Protein AF-A0A8I6RXZ3-F1 (afdb_monomer_lite)

Foldseek 3Di:
DDDDDDDDDDDDDDDDDDDPDVVVVVVVVVVVVVVVVVVVVVVVVVVVVVVVVVVVVVVVVVVVVVVVVVVVVVVVVVVVVVVVVVCVVCVPPDDDPPQDDDPPDDPCVSVQVVCCVVVVDPDHDDDPDDDDDDDPPPDPPPDDDD

pLDDT: mean 80.49, std 19.3, range [41.94, 98.25]

Structure (mmCIF, N/CA/C/O backbone):
data_AF-A0A8I6RXZ3-F1
#
_entry.id   AF-A0A8I6RXZ3-F1
#
loop_
_atom_site.group_PDB
_atom_site.id
_atom_site.type_symbol
_atom_site.label_atom_id
_atom_site.label_alt_id
_atom_site.label_comp_id
_atom_site.label_asym_id
_atom_site.label_entity_id
_atom_site.label_seq_id
_atom_site.pdbx_PDB_ins_code
_atom_site.Cartn_x
_atom_site.Cartn_y
_atom_site.Cartn_z
_atom_site.occupancy
_atom_site.B_iso_or_equiv
_atom_site.auth_seq_id
_atom_site.auth_comp_id
_atom_site.auth_asym_id
_atom_site.auth_atom_id
_atom_site.pdbx_PDB_model_num
ATOM 1 N N . MET A 1 1 ? 57.673 -13.891 -124.390 1.00 47.81 1 MET A N 1
ATOM 2 C CA . MET A 1 1 ? 58.340 -13.689 -123.087 1.00 47.81 1 MET A CA 1
ATOM 3 C C . MET A 1 1 ? 57.938 -12.332 -122.535 1.00 47.81 1 MET A C 1
ATOM 5 O O . MET A 1 1 ? 58.441 -11.332 -123.016 1.00 47.81 1 MET A O 1
ATOM 9 N N . GLN A 1 2 ? 57.027 -12.305 -121.568 1.00 42.72 2 GLN A N 1
ATOM 10 C CA . GLN A 1 2 ? 56.983 -11.316 -120.488 1.00 42.72 2 GLN A CA 1
ATOM 11 C C . GLN A 1 2 ? 56.262 -12.013 -119.328 1.00 42.72 2 GLN A C 1
ATOM 13 O O . GLN A 1 2 ? 55.154 -12.521 -119.482 1.00 42.72 2 GLN A O 1
ATOM 18 N N . MET A 1 3 ? 56.997 -12.176 -118.233 1.00 42.66 3 MET A N 1
ATOM 19 C CA . MET A 1 3 ? 56.614 -12.848 -116.994 1.00 42.66 3 MET A CA 1
ATOM 20 C C . MET A 1 3 ? 56.038 -11.816 -116.024 1.00 42.66 3 MET A C 1
ATOM 22 O O . MET A 1 3 ? 56.597 -10.731 -115.933 1.00 42.66 3 MET A O 1
ATOM 26 N N . THR A 1 4 ? 55.015 -12.176 -115.248 1.00 46.91 4 THR A N 1
ATOM 27 C CA . THR A 1 4 ? 54.885 -11.856 -113.807 1.00 46.91 4 THR A CA 1
ATOM 28 C C . THR A 1 4 ? 53.735 -12.675 -113.177 1.00 46.91 4 THR A C 1
ATOM 30 O O . THR A 1 4 ? 52.906 -13.213 -113.911 1.00 46.91 4 THR A O 1
ATOM 33 N N . PRO A 1 5 ? 53.749 -12.915 -111.847 1.00 51.75 5 PRO A N 1
ATOM 34 C CA . PRO A 1 5 ? 53.478 -14.246 -111.293 1.00 51.75 5 PRO A CA 1
ATOM 35 C C . PRO A 1 5 ? 52.147 -14.421 -110.530 1.00 51.75 5 PRO A C 1
ATOM 37 O O . PRO A 1 5 ? 51.487 -13.472 -110.120 1.00 51.75 5 PRO A O 1
ATOM 40 N N . LYS A 1 6 ? 51.820 -15.702 -110.291 1.00 52.59 6 LYS A N 1
ATOM 41 C CA . LYS A 1 6 ? 50.783 -16.247 -109.390 1.00 52.59 6 LYS A CA 1
ATOM 42 C C . LYS A 1 6 ? 51.100 -16.012 -107.898 1.00 52.59 6 LYS A C 1
ATOM 44 O O . LYS A 1 6 ? 52.241 -16.226 -107.504 1.00 52.59 6 LYS A O 1
ATOM 49 N N . SER A 1 7 ? 50.074 -15.777 -107.066 1.00 44.22 7 SER A N 1
ATOM 50 C CA . SER A 1 7 ? 49.943 -16.252 -105.659 1.00 44.22 7 SER A CA 1
ATOM 51 C C . SER A 1 7 ? 48.530 -15.886 -105.135 1.00 44.22 7 SER A C 1
ATOM 53 O O . SER A 1 7 ? 48.137 -14.742 -105.299 1.00 44.22 7 SER A O 1
ATOM 55 N N . SER A 1 8 ? 47.603 -16.781 -104.752 1.00 43.81 8 SER A N 1
ATOM 56 C CA . SER A 1 8 ? 47.498 -17.757 -103.638 1.00 43.81 8 SER A CA 1
ATOM 57 C C . SER A 1 8 ? 46.843 -17.224 -102.333 1.00 43.81 8 SER A C 1
ATOM 59 O O . SER A 1 8 ? 47.361 -16.299 -101.722 1.00 43.81 8 SER A O 1
ATOM 61 N N . LYS A 1 9 ? 45.805 -17.968 -101.880 1.00 45.12 9 LYS A N 1
ATOM 62 C CA . LYS A 1 9 ? 45.307 -18.226 -100.496 1.00 45.12 9 LYS A CA 1
ATOM 63 C C . LYS A 1 9 ? 44.302 -17.265 -99.803 1.00 45.12 9 LYS A C 1
ATOM 65 O O . LYS A 1 9 ? 44.652 -16.193 -99.333 1.00 45.12 9 LYS A O 1
ATOM 70 N N . HIS A 1 10 ? 43.076 -17.776 -99.593 1.00 47.47 10 HIS A N 1
ATOM 71 C CA . HIS A 1 10 ? 42.230 -17.591 -98.382 1.00 47.47 10 HIS A CA 1
ATOM 72 C C . HIS A 1 10 ? 42.968 -18.130 -97.121 1.00 47.47 10 HIS A C 1
ATOM 74 O O . HIS A 1 10 ? 43.809 -19.008 -97.337 1.00 47.47 10 HIS A O 1
ATOM 80 N N . PRO A 1 11 ? 42.687 -17.741 -95.837 1.00 50.78 11 PRO A N 1
ATOM 81 C CA . PRO A 1 11 ? 41.341 -17.715 -95.217 1.00 50.78 11 PRO A CA 1
ATOM 82 C C . PRO A 1 11 ? 41.075 -16.731 -94.029 1.00 50.78 11 PRO A C 1
ATOM 84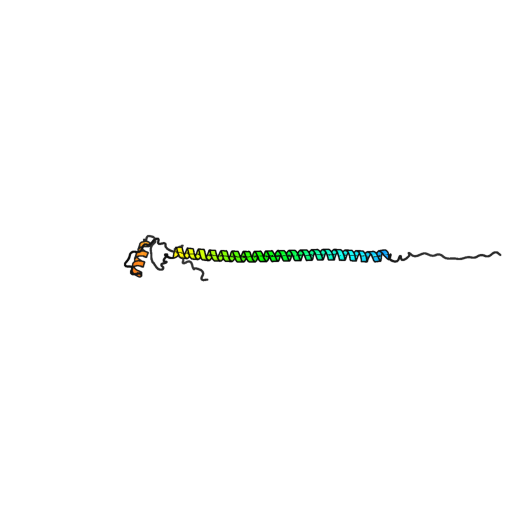 O O . PRO A 1 11 ? 41.963 -16.065 -93.515 1.00 50.78 11 PRO A O 1
ATOM 87 N N . ARG A 1 12 ? 39.797 -16.704 -93.602 1.00 49.06 12 ARG A N 1
ATOM 88 C CA . ARG A 1 12 ? 39.215 -16.430 -92.260 1.00 49.06 12 ARG A CA 1
ATOM 89 C C . ARG A 1 12 ? 40.063 -15.671 -91.217 1.00 49.06 12 ARG A C 1
ATOM 91 O O . ARG A 1 12 ? 40.959 -16.247 -90.608 1.00 49.06 12 ARG A O 1
ATOM 98 N N . SER A 1 13 ? 39.626 -14.463 -90.862 1.00 41.94 13 SER A N 1
ATOM 99 C CA . SER A 1 13 ? 39.899 -13.848 -89.557 1.00 41.94 13 SER A CA 1
ATOM 100 C C . SER A 1 13 ? 38.849 -14.287 -88.524 1.00 41.94 13 SER A C 1
ATOM 102 O O . SER A 1 13 ? 37.652 -14.048 -88.671 1.00 41.94 13 SER A O 1
ATOM 104 N N . SER A 1 14 ? 39.326 -14.974 -87.487 1.00 49.16 14 SER A N 1
ATOM 105 C CA . SER A 1 14 ? 38.622 -15.294 -86.238 1.00 49.16 14 SER A CA 1
ATOM 106 C C . SER A 1 14 ? 38.368 -14.029 -85.391 1.00 49.16 14 SER A C 1
ATOM 108 O O . SER A 1 14 ? 39.044 -13.018 -85.603 1.00 49.16 14 SER A O 1
ATOM 110 N N . PRO A 1 15 ? 37.423 -14.053 -84.428 1.00 48.97 15 PRO A N 1
ATOM 111 C CA . PRO A 1 15 ? 37.033 -12.870 -83.670 1.00 48.97 15 PRO A CA 1
ATOM 112 C C . PRO A 1 15 ? 38.141 -12.471 -82.694 1.00 48.97 15 PRO A C 1
ATOM 114 O O . PRO A 1 15 ? 38.615 -13.285 -81.902 1.00 48.97 15 PRO A O 1
ATOM 117 N N . GLY A 1 16 ? 38.556 -11.206 -82.770 1.00 42.62 16 GLY A N 1
ATOM 118 C CA . GLY A 1 16 ? 39.534 -10.621 -81.865 1.00 42.62 16 GLY A CA 1
ATOM 119 C C . GLY A 1 16 ? 39.051 -10.669 -80.417 1.00 42.62 16 GLY A C 1
ATOM 120 O O . GLY A 1 16 ? 38.012 -10.107 -80.070 1.00 42.62 16 GLY A O 1
ATOM 121 N N . SER A 1 17 ? 39.845 -11.318 -79.571 1.00 55.66 17 SER A N 1
ATOM 122 C CA . SER A 1 17 ? 39.818 -11.182 -78.120 1.00 55.66 17 SER A CA 1
ATOM 123 C C . SER A 1 17 ? 40.039 -9.712 -77.749 1.00 55.66 17 SER A C 1
ATOM 125 O O . SER A 1 17 ? 41.161 -9.206 -77.819 1.00 55.66 17 SER A O 1
ATOM 127 N N . SER A 1 18 ? 38.968 -9.013 -77.384 1.00 56.22 18 SER A N 1
ATOM 128 C CA . SER A 1 18 ? 39.061 -7.652 -76.858 1.00 56.22 18 SER A CA 1
ATOM 129 C C . SER A 1 18 ? 39.389 -7.745 -75.373 1.00 56.22 18 SER A C 1
ATOM 131 O O . SER A 1 18 ? 38.572 -8.198 -74.574 1.00 56.22 18 SER A O 1
ATOM 133 N N . SER A 1 19 ? 40.622 -7.379 -75.037 1.00 58.53 19 SER A N 1
ATOM 134 C CA . SER A 1 19 ? 41.119 -7.235 -73.669 1.00 58.53 19 SER A CA 1
ATOM 135 C C . SER A 1 19 ? 40.168 -6.353 -72.839 1.00 58.53 19 SER A C 1
ATOM 137 O O . SER A 1 19 ? 39.687 -5.351 -73.377 1.00 58.53 19 SER A O 1
ATOM 139 N N . PRO A 1 20 ? 39.867 -6.684 -71.567 1.00 60.06 20 PRO A N 1
ATOM 140 C CA . PRO A 1 20 ? 38.996 -5.858 -70.739 1.00 60.06 20 PRO A CA 1
ATOM 141 C C . PRO A 1 20 ? 39.565 -4.439 -70.613 1.00 60.06 20 PRO A C 1
ATOM 143 O O . PRO A 1 20 ? 40.719 -4.245 -70.234 1.00 60.06 20 PRO A O 1
ATOM 146 N N . ASP A 1 21 ? 38.735 -3.452 -70.954 1.00 71.81 21 ASP A N 1
ATOM 147 C CA . ASP A 1 21 ? 39.067 -2.030 -70.925 1.00 71.81 21 ASP A CA 1
ATOM 148 C C . ASP A 1 21 ? 39.562 -1.636 -69.523 1.00 71.81 21 ASP A C 1
ATOM 150 O O . ASP A 1 21 ? 38.826 -1.743 -68.533 1.00 71.81 21 ASP A O 1
ATOM 154 N N . PHE A 1 22 ? 40.822 -1.200 -69.433 1.00 61.56 22 PHE A N 1
ATOM 155 C CA . PHE A 1 22 ? 41.511 -0.857 -68.185 1.00 61.56 22 PHE A CA 1
ATOM 156 C C . PHE A 1 22 ? 40.731 0.207 -67.391 1.00 61.56 22 PHE A C 1
ATOM 158 O O . PHE A 1 22 ? 40.699 0.182 -66.159 1.00 61.56 22 PHE A O 1
ATOM 165 N N . HIS A 1 23 ? 40.005 1.095 -68.082 1.00 61.97 23 HIS A N 1
ATOM 166 C CA . HIS A 1 23 ? 39.117 2.071 -67.450 1.00 61.97 23 HIS A CA 1
ATOM 167 C C . HIS A 1 23 ? 37.919 1.435 -66.736 1.00 61.97 23 HIS A C 1
ATOM 169 O O . HIS A 1 23 ? 37.504 1.936 -65.688 1.00 61.97 23 HIS A O 1
ATOM 175 N N . SER A 1 24 ? 37.370 0.334 -67.255 1.00 63.28 24 SER A N 1
ATOM 176 C CA . SER A 1 24 ? 36.300 -0.414 -66.581 1.00 63.28 24 SER A CA 1
ATOM 177 C C . SER A 1 24 ? 36.827 -1.131 -65.333 1.00 63.28 24 SER A C 1
ATOM 179 O O . SER A 1 24 ? 36.198 -1.080 -64.273 1.00 63.28 24 SER A O 1
ATOM 181 N N . CYS A 1 25 ? 38.043 -1.683 -65.424 1.00 61.16 25 CYS A N 1
ATOM 182 C CA . CYS A 1 25 ? 38.687 -2.419 -64.341 1.00 61.16 25 CYS A CA 1
ATOM 183 C C . CYS A 1 25 ? 39.081 -1.515 -63.163 1.00 61.16 25 CYS A C 1
ATOM 185 O O . CYS A 1 25 ? 39.115 -1.974 -62.028 1.00 61.16 25 CYS A O 1
ATOM 187 N N . VAL A 1 26 ? 39.328 -0.221 -63.400 1.00 66.00 26 VAL A N 1
ATOM 188 C CA . VAL A 1 26 ? 39.599 0.773 -62.342 1.00 66.00 26 VAL A CA 1
ATOM 189 C C . VAL A 1 26 ? 38.309 1.396 -61.781 1.00 66.00 26 VAL A C 1
ATOM 191 O O . VAL A 1 26 ? 38.287 1.833 -60.628 1.00 66.00 26 VAL A O 1
ATOM 194 N N . LYS A 1 27 ? 37.209 1.433 -62.547 1.00 68.31 27 LYS A N 1
ATOM 195 C CA . LYS A 1 27 ? 35.910 1.955 -62.079 1.00 68.31 27 LYS A CA 1
ATOM 196 C C . LYS A 1 27 ? 35.230 1.027 -61.071 1.00 68.31 27 LYS A C 1
ATOM 198 O O . LYS A 1 27 ? 34.714 1.522 -60.073 1.00 68.31 27 LYS A O 1
ATOM 203 N N . ALA A 1 28 ? 35.254 -0.288 -61.288 1.00 68.38 28 ALA A N 1
ATOM 204 C CA . ALA A 1 28 ? 34.586 -1.236 -60.390 1.00 68.38 28 ALA A CA 1
ATOM 205 C C . ALA A 1 28 ? 35.141 -1.216 -58.942 1.00 68.38 28 ALA A C 1
ATOM 207 O O . ALA A 1 28 ? 34.344 -1.076 -58.011 1.00 68.38 28 ALA A O 1
ATOM 208 N N . PRO A 1 29 ? 36.471 -1.222 -58.708 1.00 73.06 29 PRO A N 1
ATOM 209 C CA . PRO A 1 29 ? 37.037 -1.078 -57.366 1.00 73.06 29 PRO A CA 1
ATOM 210 C C . PRO A 1 29 ? 36.717 0.273 -56.719 1.00 73.06 29 PRO A C 1
ATOM 212 O O . PRO A 1 29 ? 36.434 0.328 -55.525 1.00 73.06 29 PRO A O 1
ATOM 215 N N . LYS A 1 30 ? 36.707 1.368 -57.496 1.00 71.69 30 LYS A N 1
ATOM 216 C CA . LYS A 1 30 ? 36.347 2.704 -56.989 1.00 71.69 30 LYS A CA 1
ATOM 217 C C . LYS A 1 30 ? 34.898 2.758 -56.510 1.00 71.69 30 LYS A C 1
ATOM 219 O O . LYS A 1 30 ? 34.651 3.253 -55.417 1.00 71.69 30 LYS A O 1
ATOM 224 N N . MET A 1 31 ? 33.965 2.199 -57.281 1.00 70.31 31 MET A N 1
ATOM 225 C CA . MET A 1 31 ? 32.553 2.119 -56.889 1.00 70.31 31 MET A CA 1
ATOM 226 C C . MET A 1 31 ? 32.357 1.240 -55.644 1.00 70.31 31 MET A C 1
ATOM 228 O O . MET A 1 31 ? 31.629 1.621 -54.726 1.00 70.31 31 MET A O 1
ATOM 232 N N . SER A 1 32 ? 33.063 0.107 -55.565 1.00 78.00 32 SER A N 1
ATOM 233 C CA . SER A 1 32 ? 33.043 -0.775 -54.390 1.00 78.00 32 SER A CA 1
ATOM 234 C C . SER A 1 32 ? 33.586 -0.090 -53.131 1.00 78.00 32 SER A C 1
ATOM 236 O O . SER A 1 32 ? 33.018 -0.257 -52.054 1.00 78.00 32 SER A O 1
ATOM 238 N N . LEU A 1 33 ? 34.654 0.706 -53.249 1.00 79.94 33 LEU A N 1
ATOM 239 C CA . LEU A 1 33 ? 35.223 1.463 -52.131 1.00 79.94 33 LEU A CA 1
ATOM 240 C C . LEU A 1 33 ? 34.275 2.573 -51.654 1.00 79.94 33 LEU A C 1
ATOM 242 O O . LEU A 1 33 ? 34.123 2.788 -50.450 1.00 79.94 33 LEU A O 1
ATOM 246 N N . THR A 1 34 ? 33.603 3.263 -52.582 1.00 83.38 34 THR A N 1
ATOM 247 C CA . THR A 1 34 ? 32.605 4.284 -52.227 1.00 83.38 34 THR A CA 1
ATOM 248 C C . THR A 1 34 ? 31.374 3.690 -51.546 1.00 83.38 34 THR A C 1
ATOM 250 O O . THR A 1 34 ? 30.884 4.278 -50.584 1.00 83.38 34 THR A O 1
ATOM 253 N N . ALA A 1 35 ? 30.917 2.509 -51.979 1.00 82.62 35 ALA A N 1
ATOM 254 C CA . ALA A 1 35 ? 29.814 1.795 -51.338 1.00 82.62 35 ALA A CA 1
ATOM 255 C C . ALA A 1 35 ? 30.186 1.376 -49.907 1.00 82.62 35 ALA A C 1
ATOM 257 O O . ALA A 1 35 ? 29.502 1.757 -48.962 1.00 82.62 35 ALA A O 1
ATOM 258 N N . ALA A 1 36 ? 31.350 0.742 -49.728 1.00 85.06 36 ALA A N 1
ATOM 259 C CA . ALA A 1 36 ? 31.855 0.368 -48.406 1.00 85.06 36 ALA A CA 1
ATOM 260 C C . ALA A 1 36 ? 32.023 1.578 -47.462 1.00 85.06 36 ALA A C 1
ATOM 262 O O . ALA A 1 36 ? 31.731 1.491 -46.271 1.00 85.06 36 ALA A O 1
ATOM 263 N N . SER A 1 37 ? 32.445 2.734 -47.988 1.00 85.25 37 SER A N 1
ATOM 264 C CA . SER A 1 37 ? 32.558 3.975 -47.205 1.00 85.25 37 SER A CA 1
ATOM 265 C C . SER A 1 37 ? 31.189 4.516 -46.770 1.00 85.25 37 SER A C 1
ATOM 267 O O . SER A 1 37 ? 31.045 5.029 -45.659 1.00 85.25 37 SER A O 1
ATOM 269 N N . SER A 1 38 ? 30.170 4.403 -47.627 1.00 90.44 38 SER A N 1
ATOM 270 C CA . SER A 1 38 ? 28.788 4.775 -47.301 1.00 90.44 38 SER A CA 1
ATOM 271 C C . SER A 1 38 ? 28.197 3.860 -46.223 1.00 90.44 38 SER A C 1
ATOM 273 O O . SER A 1 38 ? 27.588 4.342 -45.262 1.00 90.44 38 SER A O 1
ATOM 275 N N . ASP A 1 39 ? 28.431 2.553 -46.336 1.00 91.88 39 ASP A N 1
ATOM 276 C CA . ASP A 1 39 ? 27.964 1.559 -45.367 1.00 91.88 39 ASP A CA 1
ATOM 277 C C . ASP A 1 39 ? 28.631 1.758 -44.003 1.00 91.88 39 ASP A C 1
ATOM 279 O O . ASP A 1 39 ? 27.950 1.770 -42.977 1.00 91.88 39 ASP A O 1
ATOM 283 N N . LEU A 1 40 ? 29.940 2.036 -43.981 1.00 92.12 40 LEU A N 1
ATOM 284 C CA . LEU A 1 40 ? 30.677 2.364 -42.758 1.00 92.12 40 LEU A CA 1
ATOM 285 C C . LEU A 1 40 ? 30.106 3.611 -42.066 1.00 92.12 40 LEU A C 1
ATOM 287 O O . LEU A 1 40 ? 29.912 3.622 -40.850 1.00 92.12 40 LEU A O 1
ATOM 291 N N . ASN A 1 41 ? 29.800 4.659 -42.834 1.00 92.19 41 ASN A N 1
ATOM 292 C CA . ASN A 1 41 ? 29.191 5.876 -42.297 1.00 92.19 41 ASN A CA 1
ATOM 293 C C . ASN A 1 41 ? 27.783 5.623 -41.746 1.00 92.19 41 ASN A C 1
ATOM 295 O O . ASN A 1 41 ? 27.395 6.220 -40.741 1.00 92.19 41 ASN A O 1
ATOM 299 N N . THR A 1 42 ? 27.020 4.738 -42.385 1.00 93.94 42 THR A N 1
ATOM 300 C CA . THR A 1 42 ? 25.687 4.340 -41.920 1.00 93.94 42 THR A CA 1
ATOM 301 C C . THR A 1 42 ? 25.785 3.541 -40.625 1.00 93.94 42 THR A C 1
ATOM 303 O O . THR A 1 42 ? 25.097 3.867 -39.659 1.00 93.94 42 THR A O 1
ATOM 306 N N . LEU A 1 43 ? 26.697 2.567 -40.557 1.00 94.94 43 LEU A N 1
ATOM 307 C CA . LEU A 1 43 ? 26.965 1.788 -39.352 1.00 94.94 43 LEU A CA 1
ATOM 308 C C . LEU A 1 43 ? 27.396 2.687 -38.190 1.00 94.94 43 LEU A C 1
ATOM 310 O O . LEU A 1 43 ? 26.861 2.558 -37.093 1.00 94.94 43 LEU A O 1
ATOM 314 N N . LYS A 1 44 ? 28.300 3.641 -38.437 1.00 95.12 44 LYS A N 1
ATOM 315 C CA . LYS A 1 44 ? 28.736 4.610 -37.426 1.00 95.12 44 LYS A CA 1
ATOM 316 C C . LYS A 1 44 ? 27.558 5.408 -36.863 1.00 95.12 44 LYS A C 1
ATOM 318 O O . LYS A 1 44 ? 27.391 5.465 -35.652 1.00 95.12 44 LYS A O 1
ATOM 323 N N . LYS A 1 45 ? 26.695 5.948 -37.729 1.00 95.56 45 LYS A N 1
ATOM 324 C CA . LYS A 1 45 ? 25.490 6.676 -37.295 1.00 95.56 45 LYS A CA 1
ATOM 325 C C . LYS A 1 45 ? 24.543 5.798 -36.477 1.00 95.56 45 LYS A C 1
ATOM 327 O O . LYS A 1 45 ? 23.938 6.283 -35.527 1.00 95.56 45 LYS A O 1
ATOM 332 N N . SER A 1 46 ? 24.391 4.527 -36.844 1.00 95.12 46 SER A N 1
ATOM 333 C CA . SER A 1 46 ? 23.578 3.578 -36.078 1.00 95.12 46 SER A CA 1
ATOM 334 C C . SER A 1 46 ? 24.179 3.301 -34.700 1.00 95.12 46 SER A C 1
ATOM 336 O O . SER A 1 46 ? 23.447 3.301 -33.717 1.00 95.12 46 SER A O 1
ATOM 338 N N . ILE A 1 47 ? 25.501 3.134 -34.612 1.00 96.56 47 ILE A N 1
ATOM 339 C CA . ILE A 1 47 ? 26.221 2.974 -33.342 1.00 96.56 47 ILE A CA 1
ATOM 340 C C . ILE A 1 47 ? 26.028 4.210 -32.455 1.00 96.56 47 ILE A C 1
ATOM 342 O O . ILE A 1 47 ? 25.668 4.064 -31.289 1.00 96.56 47 ILE A O 1
ATOM 346 N N . ASP A 1 48 ? 26.191 5.414 -33.007 1.00 96.69 48 ASP A N 1
ATOM 347 C CA . ASP A 1 48 ? 26.007 6.666 -32.264 1.00 96.69 48 ASP A CA 1
ATOM 348 C C . ASP A 1 48 ? 24.571 6.785 -31.713 1.00 96.69 48 ASP A C 1
ATOM 350 O O . ASP A 1 48 ? 24.374 7.146 -30.554 1.00 96.69 48 ASP A O 1
ATOM 354 N N . ARG A 1 49 ? 23.558 6.401 -32.506 1.00 97.12 49 ARG A N 1
ATOM 355 C CA . ARG A 1 49 ? 22.154 6.358 -32.052 1.00 97.12 49 ARG A CA 1
ATOM 356 C C . ARG A 1 49 ? 21.939 5.370 -30.911 1.00 97.12 49 ARG A C 1
ATOM 358 O O . ARG A 1 49 ? 21.282 5.721 -29.938 1.00 97.12 49 ARG A O 1
ATOM 365 N N . ILE A 1 50 ? 22.506 4.167 -31.014 1.00 97.12 50 ILE A N 1
ATOM 366 C CA . ILE A 1 50 ? 22.414 3.149 -29.959 1.00 97.12 50 ILE A CA 1
ATOM 367 C C . ILE A 1 50 ? 23.049 3.668 -28.665 1.00 97.12 50 ILE A C 1
ATOM 369 O O . ILE A 1 50 ? 22.499 3.461 -27.587 1.00 97.12 50 ILE A O 1
ATOM 373 N N . PHE A 1 51 ? 24.184 4.368 -28.744 1.00 97.38 51 PHE A N 1
ATOM 374 C CA . PHE A 1 51 ? 24.815 4.947 -27.558 1.00 97.38 51 PHE A CA 1
ATOM 375 C C . PHE A 1 51 ? 23.948 6.011 -26.881 1.00 97.38 51 PHE A C 1
ATOM 377 O O . PHE A 1 51 ? 23.835 5.998 -25.653 1.00 97.38 51 PHE A O 1
ATOM 384 N N . GLU A 1 52 ? 23.314 6.894 -27.653 1.00 97.38 52 GLU A N 1
ATOM 385 C CA . GLU A 1 52 ? 22.382 7.878 -27.094 1.00 97.38 52 GLU A CA 1
ATOM 386 C C . GLU A 1 52 ? 21.140 7.211 -26.491 1.00 97.38 52 GLU A C 1
ATOM 388 O O . GLU A 1 52 ? 20.720 7.575 -25.396 1.00 97.38 52 GLU A O 1
ATOM 393 N N . GLU A 1 53 ? 20.598 6.173 -27.129 1.00 97.31 53 GLU A N 1
ATOM 394 C CA . GLU A 1 53 ? 19.467 5.417 -26.585 1.00 97.31 53 GLU A CA 1
ATOM 395 C C . GLU A 1 53 ? 19.833 4.707 -25.274 1.00 97.31 53 GLU A C 1
ATOM 397 O O . GLU A 1 53 ? 19.111 4.819 -24.285 1.00 97.31 53 GLU A O 1
ATOM 402 N N . ILE A 1 54 ? 21.004 4.063 -25.205 1.00 97.38 54 ILE A N 1
ATOM 403 C CA . ILE A 1 54 ? 21.521 3.456 -23.969 1.00 97.38 54 ILE A CA 1
ATOM 404 C C . ILE A 1 54 ? 21.657 4.504 -22.862 1.00 97.38 54 ILE A C 1
ATOM 406 O O . ILE A 1 54 ? 21.369 4.219 -21.699 1.00 97.38 54 ILE A O 1
ATOM 410 N N . LYS A 1 55 ? 22.128 5.706 -23.195 1.00 97.69 55 LYS A N 1
ATOM 411 C CA . LYS A 1 55 ? 22.282 6.795 -22.228 1.00 97.69 55 LYS A C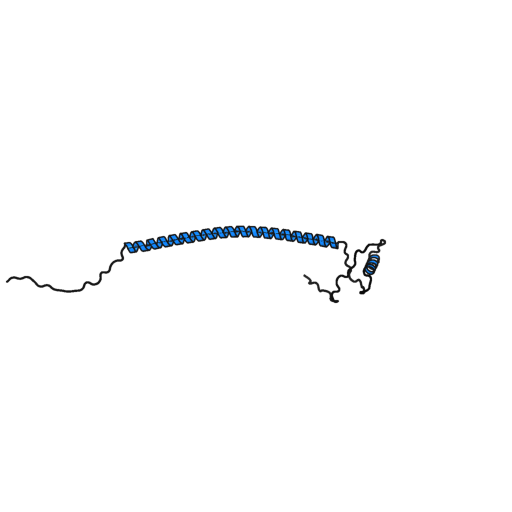A 1
ATOM 412 C C . LYS A 1 55 ? 20.926 7.268 -21.705 1.00 97.69 55 LYS A C 1
ATOM 414 O O . LYS A 1 55 ? 20.775 7.395 -20.491 1.00 97.69 55 LYS A O 1
ATOM 419 N N . THR A 1 56 ? 19.947 7.460 -22.585 1.00 97.81 56 THR A N 1
ATOM 420 C CA . THR A 1 56 ? 18.571 7.807 -22.206 1.00 97.81 56 THR A CA 1
ATOM 421 C C . THR A 1 56 ? 17.963 6.732 -21.312 1.00 97.81 56 THR A C 1
ATOM 423 O O . THR A 1 56 ? 17.542 7.038 -20.200 1.00 97.81 56 THR A O 1
ATOM 426 N N . LEU A 1 57 ? 18.042 5.460 -21.714 1.00 97.50 57 LEU A N 1
ATOM 427 C CA . LEU A 1 57 ? 17.525 4.337 -20.928 1.00 97.50 57 LEU A CA 1
ATOM 428 C C . LEU A 1 57 ? 18.187 4.227 -19.552 1.00 97.50 57 LEU A C 1
ATOM 430 O O . LEU A 1 57 ? 17.526 3.898 -18.571 1.00 97.50 57 LEU A O 1
ATOM 434 N N . LYS A 1 58 ? 19.491 4.508 -19.443 1.00 97.88 58 LYS A N 1
ATOM 435 C CA . LYS A 1 58 ? 20.183 4.533 -18.145 1.00 97.88 58 LYS A CA 1
ATOM 436 C C . LYS A 1 58 ? 19.652 5.635 -17.233 1.00 97.88 58 LYS A C 1
ATOM 438 O O . LYS A 1 58 ? 19.474 5.381 -16.042 1.00 97.88 58 LYS A O 1
ATOM 443 N N . ASN A 1 59 ? 19.399 6.821 -17.780 1.00 97.56 59 ASN A N 1
ATOM 444 C CA . ASN A 1 59 ? 18.839 7.934 -17.021 1.00 97.56 59 ASN A CA 1
ATOM 445 C C . ASN A 1 59 ? 17.413 7.617 -16.560 1.00 97.56 59 ASN A C 1
ATOM 447 O O . ASN A 1 59 ? 17.136 7.704 -15.367 1.00 97.56 59 ASN A O 1
ATOM 451 N N . GLU A 1 60 ? 16.556 7.138 -17.461 1.00 97.81 60 GLU A N 1
ATOM 452 C CA . GLU A 1 60 ? 15.189 6.724 -17.125 1.00 97.81 60 GLU A CA 1
ATOM 453 C C . GLU A 1 60 ? 15.180 5.616 -16.065 1.00 97.81 60 GLU A C 1
ATOM 455 O O . GLU A 1 60 ? 14.433 5.680 -15.092 1.00 97.81 60 GLU A O 1
ATOM 460 N N . ASN A 1 61 ? 16.053 4.611 -16.187 1.00 97.75 61 ASN A N 1
ATOM 461 C CA . ASN A 1 61 ? 16.141 3.540 -15.194 1.00 97.75 61 ASN A CA 1
ATOM 462 C C . ASN A 1 61 ? 16.546 4.072 -13.812 1.00 97.75 61 ASN A C 1
ATOM 464 O O . ASN A 1 61 ? 16.033 3.609 -12.795 1.00 97.75 61 ASN A O 1
ATOM 468 N N . MET A 1 62 ? 17.456 5.046 -13.765 1.00 97.94 62 MET A N 1
ATOM 469 C CA . MET A 1 62 ? 17.860 5.699 -12.521 1.00 97.94 62 MET A CA 1
ATOM 470 C C . MET A 1 62 ? 16.705 6.499 -11.905 1.00 97.94 62 MET A C 1
ATOM 472 O O . MET A 1 62 ? 16.456 6.376 -10.706 1.00 97.94 62 MET A O 1
ATOM 476 N N . GLU A 1 63 ? 15.973 7.270 -12.708 1.00 98.00 63 GLU A N 1
ATOM 477 C CA . GLU A 1 63 ? 14.796 8.024 -12.260 1.00 98.00 63 GLU A CA 1
ATOM 478 C C . GLU A 1 63 ? 13.703 7.096 -11.721 1.00 98.00 63 GLU A C 1
ATOM 480 O O . GLU A 1 63 ? 13.201 7.307 -10.616 1.00 98.00 63 GLU A O 1
ATOM 485 N N . LEU A 1 64 ? 13.405 6.009 -12.436 1.00 98.19 64 LEU A N 1
ATOM 486 C CA . LEU A 1 64 ? 12.433 5.005 -12.009 1.00 98.19 64 LEU A CA 1
ATOM 487 C C . LEU A 1 64 ? 12.844 4.326 -10.700 1.00 98.19 64 LEU A C 1
ATOM 489 O O . LEU A 1 64 ? 12.010 4.147 -9.815 1.00 98.19 64 LEU A O 1
ATOM 493 N N . ARG A 1 65 ? 14.125 3.975 -10.531 1.00 98.12 65 ARG A N 1
ATOM 494 C CA . ARG A 1 65 ? 14.627 3.401 -9.268 1.00 98.12 65 ARG A CA 1
ATOM 495 C C . ARG A 1 65 ? 14.452 4.361 -8.097 1.00 98.12 65 ARG A C 1
ATOM 497 O O . ARG A 1 65 ? 14.051 3.928 -7.017 1.00 98.12 65 ARG A O 1
ATOM 504 N N . ASN A 1 66 ? 14.734 5.644 -8.311 1.00 97.88 66 ASN A N 1
ATOM 505 C CA . ASN A 1 66 ? 14.548 6.670 -7.290 1.00 97.88 66 ASN A CA 1
ATOM 506 C C . ASN A 1 66 ? 13.069 6.829 -6.923 1.00 97.88 66 ASN A C 1
ATOM 508 O O . ASN A 1 66 ? 12.736 6.908 -5.741 1.00 97.88 66 ASN A O 1
ATOM 512 N N . GLU A 1 67 ? 12.181 6.822 -7.916 1.00 97.94 67 GLU A N 1
ATOM 513 C CA . GLU A 1 67 ? 10.743 6.930 -7.681 1.00 97.94 67 GLU A CA 1
ATOM 514 C C . GLU A 1 67 ? 10.188 5.707 -6.944 1.00 97.94 67 GLU A C 1
ATOM 516 O O . GLU A 1 67 ? 9.444 5.862 -5.977 1.00 97.94 67 GLU A O 1
ATOM 521 N N . VAL A 1 68 ? 10.613 4.495 -7.314 1.00 98.25 68 VAL A N 1
ATOM 522 C CA . VAL A 1 68 ? 10.255 3.267 -6.588 1.00 98.25 68 VAL A CA 1
ATOM 523 C C . VAL A 1 68 ? 10.696 3.359 -5.130 1.00 98.25 68 VAL A C 1
ATOM 525 O O . VAL A 1 68 ? 9.882 3.137 -4.237 1.00 98.25 68 VAL A O 1
ATOM 528 N N . ALA A 1 69 ? 11.946 3.752 -4.867 1.00 97.81 69 ALA A N 1
ATOM 529 C CA . ALA A 1 69 ? 12.444 3.903 -3.500 1.00 97.81 69 ALA A CA 1
ATOM 530 C C . ALA A 1 69 ? 11.626 4.930 -2.696 1.00 97.81 69 ALA A C 1
ATOM 532 O O . ALA A 1 69 ? 11.275 4.685 -1.538 1.00 97.81 69 ALA A O 1
ATOM 533 N N . ARG A 1 70 ? 11.272 6.062 -3.318 1.00 97.88 70 ARG A N 1
ATOM 534 C CA . ARG A 1 70 ? 10.429 7.095 -2.707 1.00 97.88 70 ARG A CA 1
ATOM 535 C C . ARG A 1 70 ? 9.039 6.560 -2.373 1.00 97.88 70 ARG A C 1
ATOM 537 O O . ARG A 1 70 ? 8.548 6.796 -1.270 1.00 97.88 70 ARG A O 1
ATOM 544 N N . LEU A 1 71 ? 8.406 5.848 -3.302 1.00 98.00 71 LEU A N 1
ATOM 545 C CA . LEU A 1 71 ? 7.078 5.269 -3.106 1.00 98.00 71 LEU A CA 1
ATOM 546 C C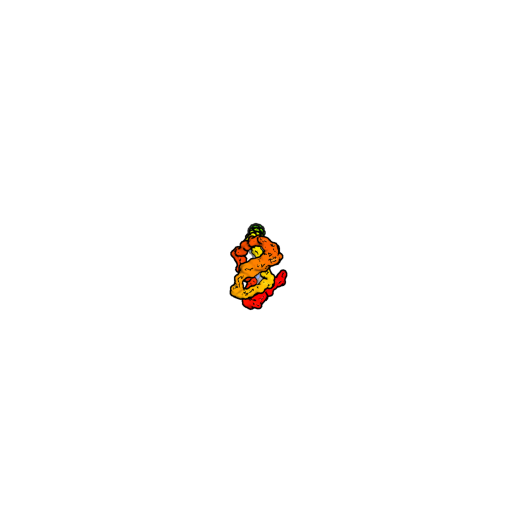 . LEU A 1 71 ? 7.083 4.207 -2.006 1.00 98.00 71 LEU A C 1
ATOM 548 O O . LEU A 1 71 ? 6.208 4.246 -1.146 1.00 98.00 71 LEU A O 1
ATOM 552 N N . THR A 1 72 ? 8.091 3.332 -1.968 1.00 98.19 72 THR A N 1
ATOM 553 C CA . THR A 1 72 ? 8.251 2.339 -0.896 1.00 98.19 72 THR A CA 1
ATOM 554 C C . THR A 1 72 ? 8.363 2.996 0.480 1.00 98.19 72 THR A C 1
ATOM 556 O O . THR A 1 72 ? 7.750 2.532 1.438 1.00 98.19 72 THR A O 1
ATOM 559 N N . GLU A 1 73 ? 9.107 4.096 0.607 1.00 97.88 73 GLU A N 1
ATOM 560 C CA . GLU A 1 73 ? 9.209 4.813 1.883 1.00 97.88 73 GLU A CA 1
ATOM 561 C C . GLU A 1 73 ? 7.878 5.464 2.289 1.00 97.88 73 GLU A C 1
ATOM 563 O O . GLU A 1 73 ? 7.495 5.427 3.460 1.00 97.88 73 GLU A O 1
ATOM 568 N N . VAL A 1 74 ? 7.146 6.043 1.334 1.00 97.94 74 VAL A N 1
ATOM 569 C CA . VAL A 1 74 ? 5.810 6.597 1.597 1.00 97.94 74 VAL A CA 1
ATOM 570 C C . VAL A 1 74 ? 4.849 5.502 2.063 1.00 97.94 74 VAL A C 1
ATOM 572 O O . VAL A 1 74 ? 4.089 5.732 3.002 1.00 97.94 74 VAL A O 1
ATOM 575 N N . ASP A 1 75 ? 4.902 4.327 1.446 1.00 97.88 75 ASP A N 1
ATOM 576 C CA . ASP A 1 75 ? 4.078 3.174 1.807 1.00 97.88 75 ASP A CA 1
ATOM 577 C C . ASP A 1 75 ? 4.353 2.718 3.245 1.00 97.88 75 ASP A C 1
ATOM 579 O O . ASP A 1 75 ? 3.456 2.735 4.088 1.00 97.88 75 ASP A O 1
ATOM 583 N N . ARG A 1 76 ? 5.631 2.515 3.602 1.00 97.69 76 ARG A N 1
ATOM 584 C CA . ARG A 1 76 ? 6.021 2.174 4.983 1.00 97.69 76 ARG A CA 1
ATOM 585 C C . ARG A 1 76 ? 5.571 3.209 6.008 1.00 97.69 76 ARG A C 1
ATOM 587 O O . ARG A 1 76 ? 5.268 2.859 7.148 1.00 97.69 76 ARG A O 1
ATOM 594 N N . ARG A 1 77 ? 5.577 4.497 5.656 1.00 97.75 77 ARG A N 1
ATOM 595 C CA . ARG A 1 77 ? 5.081 5.552 6.554 1.00 97.75 77 ARG A CA 1
ATOM 596 C C . ARG A 1 77 ? 3.580 5.450 6.760 1.00 97.75 77 ARG A C 1
ATOM 598 O O . ARG A 1 77 ? 3.135 5.634 7.890 1.00 97.75 77 ARG A O 1
ATOM 605 N N . ARG A 1 78 ? 2.822 5.162 5.702 1.00 97.62 78 ARG A N 1
ATOM 606 C CA . ARG A 1 78 ? 1.373 4.963 5.798 1.00 97.62 78 ARG A CA 1
ATOM 607 C C . ARG A 1 78 ? 1.044 3.755 6.660 1.00 97.62 78 ARG A C 1
ATOM 609 O O . ARG A 1 78 ? 0.228 3.903 7.560 1.00 97.62 78 ARG A O 1
ATOM 616 N N . ASP A 1 79 ? 1.734 2.635 6.479 1.00 97.75 79 ASP A N 1
ATOM 617 C CA . ASP A 1 79 ? 1.517 1.438 7.301 1.00 97.75 79 ASP A CA 1
ATOM 618 C C . ASP A 1 79 ? 1.724 1.728 8.788 1.00 97.75 79 ASP A C 1
ATOM 620 O O . ASP A 1 79 ? 0.854 1.441 9.607 1.00 97.75 79 ASP A O 1
ATOM 624 N N . ARG A 1 80 ? 2.825 2.406 9.142 1.00 97.44 80 ARG A N 1
ATOM 625 C CA . ARG A 1 80 ? 3.080 2.821 10.532 1.00 97.44 80 ARG A CA 1
ATOM 626 C C . ARG A 1 80 ? 2.002 3.760 11.072 1.00 97.44 80 ARG A C 1
ATOM 628 O O . ARG A 1 80 ? 1.669 3.694 12.250 1.00 97.44 80 ARG A O 1
ATOM 635 N N . GLN A 1 81 ? 1.480 4.665 10.243 1.00 97.62 81 GLN A N 1
ATOM 636 C CA . GLN A 1 81 ? 0.396 5.564 10.646 1.00 97.62 81 GLN A CA 1
ATOM 637 C C . GLN A 1 81 ? -0.906 4.800 10.884 1.00 97.62 81 GLN A C 1
ATOM 639 O O . GLN A 1 81 ? -1.584 5.062 11.874 1.00 97.62 81 GLN A O 1
ATOM 644 N N . VAL A 1 82 ? -1.238 3.850 10.009 1.00 97.38 82 VAL A N 1
ATOM 645 C CA . VAL A 1 82 ? -2.414 2.987 10.159 1.00 97.38 82 VAL A CA 1
ATOM 646 C C . VAL A 1 82 ? -2.295 2.146 11.424 1.00 97.38 82 VAL A C 1
ATOM 648 O O . VAL A 1 82 ? -3.227 2.128 12.219 1.00 97.38 82 VAL A O 1
ATOM 651 N N . GLU A 1 83 ? -1.142 1.524 11.660 1.00 96.81 83 GLU A N 1
ATOM 652 C CA . GLU A 1 83 ? -0.879 0.744 12.870 1.00 96.81 83 GLU A CA 1
ATOM 653 C C . GLU A 1 83 ? -0.986 1.608 14.136 1.00 96.81 83 GLU A C 1
ATOM 655 O O . GLU A 1 83 ? -1.634 1.224 15.109 1.00 96.81 83 GLU A O 1
ATOM 660 N N . ALA A 1 84 ? -0.408 2.813 14.122 1.00 96.38 84 ALA A N 1
ATOM 661 C CA . ALA A 1 84 ? -0.509 3.744 15.243 1.00 96.38 84 ALA A CA 1
ATOM 662 C C . ALA A 1 84 ? -1.963 4.155 15.527 1.00 96.38 84 ALA A C 1
ATOM 664 O O . ALA A 1 84 ? -2.365 4.222 16.690 1.00 96.38 84 ALA A O 1
ATOM 665 N N . LEU A 1 85 ? -2.757 4.411 14.483 1.00 96.75 85 LEU A N 1
ATOM 666 C CA . LEU A 1 85 ? -4.172 4.755 14.613 1.00 96.75 85 LEU A CA 1
ATOM 667 C C . LEU A 1 85 ? -5.014 3.569 15.092 1.00 96.75 85 LEU A C 1
ATOM 669 O O . LEU A 1 85 ? -5.855 3.751 15.968 1.00 96.75 85 LEU A O 1
ATOM 673 N N . ASP A 1 86 ? -4.781 2.361 14.576 1.00 95.94 86 ASP A N 1
ATOM 674 C CA . ASP A 1 86 ? -5.493 1.158 15.021 1.00 95.94 86 ASP A CA 1
ATOM 675 C C . ASP A 1 86 ? -5.203 0.871 16.500 1.00 95.94 86 ASP A C 1
ATOM 677 O O . ASP A 1 86 ? -6.130 0.697 17.294 1.00 95.94 86 ASP A O 1
ATOM 681 N N . ASN A 1 87 ? -3.932 0.954 16.907 1.00 94.56 87 ASN A N 1
ATOM 682 C CA . ASN A 1 87 ? -3.529 0.827 18.307 1.00 94.56 87 ASN A CA 1
ATOM 683 C C . ASN A 1 87 ? -4.162 1.909 19.186 1.00 94.56 87 ASN A C 1
ATOM 685 O O . ASN A 1 87 ? -4.638 1.616 20.283 1.00 94.56 87 ASN A O 1
ATOM 689 N N . PHE A 1 88 ? -4.206 3.156 18.714 1.00 95.12 88 PHE A N 1
ATOM 690 C CA . PHE A 1 88 ? -4.831 4.250 19.451 1.00 95.12 88 PHE A CA 1
ATOM 691 C C . PHE A 1 88 ? -6.330 4.007 19.661 1.00 95.12 88 PHE A C 1
ATOM 693 O O . PHE A 1 88 ? -6.820 4.130 20.784 1.00 95.12 88 PHE A O 1
ATOM 700 N N . CYS A 1 89 ? -7.043 3.599 18.609 1.00 91.88 89 CYS A N 1
ATOM 701 C CA . CYS A 1 89 ? -8.473 3.302 18.662 1.00 91.88 89 CYS A CA 1
ATOM 702 C C . CYS A 1 89 ? -8.793 2.081 19.536 1.00 91.88 89 CYS A C 1
ATOM 704 O O . CYS A 1 89 ? -9.853 2.034 20.156 1.00 91.88 89 CYS A O 1
ATOM 706 N N . ARG A 1 90 ? -7.893 1.092 19.603 1.00 92.25 90 ARG A N 1
ATOM 707 C CA . ARG A 1 90 ? -8.094 -0.149 20.368 1.00 92.25 90 ARG A CA 1
ATOM 708 C C . ARG A 1 90 ? -7.503 -0.130 21.772 1.00 92.25 90 ARG A C 1
ATOM 710 O O . ARG A 1 90 ? -7.738 -1.074 22.515 1.00 92.25 90 ARG A O 1
ATOM 717 N N . ARG A 1 91 ? -6.774 0.920 22.164 1.00 93.44 91 ARG A N 1
ATOM 718 C CA . ARG A 1 91 ? -6.043 0.987 23.444 1.00 93.44 91 ARG A CA 1
ATOM 719 C C . ARG A 1 91 ? -6.906 0.678 24.669 1.00 93.44 91 ARG A C 1
ATOM 721 O O . ARG A 1 91 ? -6.412 0.107 25.633 1.00 93.44 91 ARG A O 1
ATOM 728 N N . ASN A 1 92 ? -8.177 1.065 24.627 1.00 91.06 92 ASN A N 1
ATOM 729 C CA . ASN A 1 92 ? -9.114 0.868 25.731 1.00 91.06 92 ASN A CA 1
ATOM 730 C C . ASN A 1 92 ? -10.059 -0.324 25.502 1.00 91.06 92 ASN A C 1
ATOM 732 O O . ASN A 1 92 ? -10.970 -0.546 26.297 1.00 91.06 92 ASN A O 1
ATOM 736 N N . ASN A 1 93 ? -9.861 -1.095 24.430 1.00 91.69 93 ASN A N 1
ATOM 737 C CA . ASN A 1 93 ? -10.666 -2.272 24.144 1.00 91.69 93 ASN A CA 1
ATOM 738 C C . ASN A 1 93 ? -10.057 -3.472 24.867 1.00 91.69 93 ASN A C 1
ATOM 740 O O . ASN A 1 93 ? -8.884 -3.790 24.689 1.00 91.69 93 ASN A O 1
ATOM 744 N N . SER A 1 94 ? -10.872 -4.167 25.654 1.00 89.69 94 SER A N 1
ATOM 745 C CA . SER A 1 94 ? -10.507 -5.450 26.255 1.00 89.69 94 SER A CA 1
ATOM 746 C C . SER A 1 94 ? -11.214 -6.584 25.524 1.00 89.69 94 SER A C 1
ATOM 748 O O . SER A 1 94 ? -12.386 -6.468 25.169 1.00 89.69 94 SER A O 1
ATOM 750 N N . ILE A 1 95 ? -10.492 -7.678 25.284 1.00 90.44 95 ILE A N 1
ATOM 751 C CA . ILE A 1 95 ? -11.032 -8.883 24.652 1.00 90.44 95 ILE A CA 1
ATOM 752 C C . ILE A 1 95 ? -11.117 -9.968 25.715 1.00 90.44 95 ILE A C 1
ATOM 754 O O . ILE A 1 95 ? -10.106 -10.358 26.295 1.00 90.44 95 ILE A O 1
ATOM 758 N N . PHE A 1 96 ? -12.327 -10.473 25.933 1.00 88.31 96 PHE A N 1
ATOM 759 C CA . PHE A 1 96 ? -12.584 -11.572 26.853 1.00 88.31 96 PHE A CA 1
ATOM 760 C C . PHE A 1 96 ? -12.901 -12.843 26.075 1.00 88.31 96 PHE A C 1
ATOM 762 O O . PHE A 1 96 ? -13.669 -12.822 25.111 1.00 88.31 96 PHE A O 1
ATOM 769 N N . TYR A 1 97 ? -12.322 -13.957 26.511 1.00 88.12 97 TYR A N 1
ATOM 770 C CA . TYR A 1 97 ? -12.563 -15.280 25.947 1.00 88.12 97 TYR A CA 1
ATOM 771 C C . TYR A 1 97 ? -13.096 -16.224 27.027 1.00 88.12 97 TYR A C 1
ATOM 773 O O . TYR A 1 97 ? -12.742 -16.094 28.195 1.00 88.12 97 TYR A O 1
ATOM 781 N N . GLY A 1 98 ? -13.949 -17.177 26.639 1.00 85.88 98 GLY A N 1
ATOM 782 C CA . GLY A 1 98 ? -14.511 -18.177 27.556 1.00 85.88 98 GLY A CA 1
ATOM 783 C C . GLY A 1 98 ? -15.726 -17.713 28.369 1.00 85.88 98 GLY A C 1
ATOM 784 O O . GLY A 1 98 ? -16.255 -18.492 29.157 1.00 85.88 98 GLY A O 1
ATOM 785 N N . ILE A 1 99 ? -16.211 -16.486 28.156 1.00 87.38 99 ILE A N 1
ATOM 786 C CA . ILE A 1 99 ? -17.458 -16.012 28.766 1.00 87.38 99 ILE A CA 1
ATOM 787 C C . ILE A 1 99 ? -18.642 -16.683 28.063 1.00 87.38 99 ILE A C 1
ATOM 789 O O . ILE A 1 99 ? -18.817 -16.564 26.848 1.00 87.38 99 ILE A O 1
ATOM 793 N N . SER A 1 100 ? -19.455 -17.396 28.840 1.00 88.25 100 SER A N 1
ATOM 794 C CA . SER A 1 100 ? -20.689 -18.017 28.358 1.00 88.25 100 SER A CA 1
ATOM 795 C C . SER A 1 100 ? -21.843 -17.024 28.442 1.00 88.25 100 SER A C 1
ATOM 797 O O . SER A 1 100 ? -22.052 -16.414 29.484 1.00 88.25 100 SER A O 1
ATOM 799 N N . TYR A 1 101 ? -22.594 -16.884 27.353 1.00 89.31 101 TYR A N 1
ATOM 800 C CA . TYR A 1 101 ? -23.782 -16.035 27.269 1.00 89.31 101 TYR A CA 1
ATOM 801 C C . TYR A 1 101 ? -24.790 -16.631 26.275 1.00 89.31 101 TYR A C 1
ATOM 803 O O . TYR A 1 101 ? -24.432 -17.415 25.383 1.00 89.31 101 TYR A O 1
ATO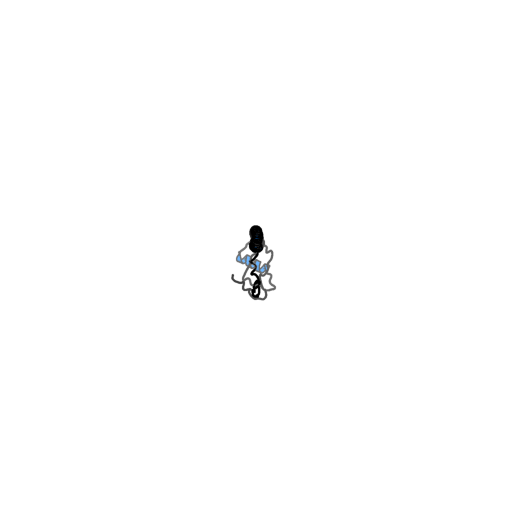M 811 N N . LYS A 1 102 ? -26.057 -16.263 26.431 1.00 88.88 102 LYS A N 1
ATOM 812 C CA . LYS A 1 102 ? -27.181 -16.575 25.543 1.00 88.88 102 LYS A CA 1
ATOM 813 C C . LYS A 1 102 ? -27.508 -15.370 24.660 1.00 88.88 102 LYS A C 1
ATOM 815 O O . LYS A 1 102 ? -27.075 -14.255 24.923 1.00 88.88 102 LYS A O 1
ATOM 820 N N .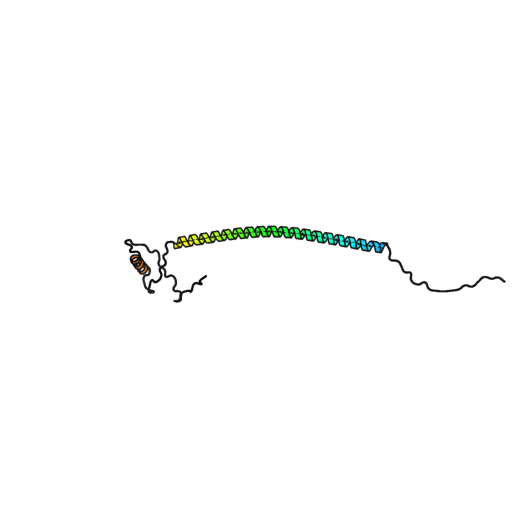 SER A 1 103 ? -28.276 -15.596 23.596 1.00 84.31 103 SER A N 1
ATOM 821 C CA . SER A 1 103 ? -28.614 -14.553 22.615 1.00 84.31 103 SER A CA 1
ATOM 822 C C . SER A 1 103 ? -29.405 -13.376 23.191 1.00 84.31 103 SER A C 1
ATOM 824 O O . SER A 1 103 ? -29.266 -12.273 22.674 1.00 84.31 103 SER A O 1
ATOM 826 N N . ASP A 1 104 ? -30.185 -13.610 24.248 1.00 89.19 104 ASP A N 1
ATOM 827 C CA . ASP A 1 104 ? -31.042 -12.599 24.882 1.00 89.19 104 ASP A CA 1
ATOM 828 C C . ASP A 1 104 ? -30.410 -11.993 26.150 1.00 89.19 104 ASP A C 1
ATOM 830 O O . ASP A 1 104 ? -31.044 -11.191 26.835 1.00 89.19 104 ASP A O 1
ATOM 834 N N . ASP A 1 105 ? -29.177 -12.386 26.489 1.00 90.31 105 ASP A N 1
ATOM 835 C CA . ASP A 1 105 ? -28.507 -11.902 27.693 1.00 90.31 105 ASP A CA 1
ATOM 836 C C . ASP A 1 105 ? -27.997 -10.463 27.515 1.00 90.31 105 ASP A C 1
ATOM 838 O O . ASP A 1 105 ? -27.534 -10.060 26.443 1.00 90.31 105 ASP A O 1
ATOM 842 N N . ASN A 1 106 ? -27.993 -9.700 28.611 1.00 91.94 106 ASN A N 1
ATOM 843 C CA . ASN A 1 106 ? -27.349 -8.394 28.650 1.00 91.94 106 ASN A CA 1
ATOM 844 C C . ASN A 1 106 ? -25.824 -8.551 28.786 1.00 91.94 106 ASN A C 1
ATOM 846 O O . ASN A 1 106 ? -25.291 -8.789 29.871 1.00 91.94 106 ASN A O 1
ATOM 850 N N . LEU A 1 107 ? -25.110 -8.410 27.668 1.00 91.62 107 LEU A N 1
ATOM 851 C CA . LEU A 1 107 ? -23.656 -8.588 27.622 1.00 91.62 107 LEU A CA 1
ATOM 852 C C . LEU A 1 107 ? -22.888 -7.566 28.467 1.00 91.62 107 LEU A C 1
ATOM 854 O O . LEU A 1 107 ? -21.825 -7.900 28.988 1.00 91.62 107 LEU A O 1
ATOM 858 N N . GLU A 1 108 ? -23.401 -6.342 28.602 1.00 92.69 108 GLU A N 1
ATOM 859 C CA . GLU A 1 108 ? -22.770 -5.305 29.426 1.00 92.69 108 GLU A CA 1
ATOM 860 C C . GLU A 1 108 ? -22.792 -5.694 30.901 1.00 92.69 108 GLU A C 1
ATOM 862 O O . GLU A 1 108 ? -21.779 -5.565 31.585 1.00 92.69 108 GLU A O 1
ATOM 867 N N . GLU A 1 109 ? -23.914 -6.243 31.367 1.00 92.19 109 GLU A N 1
ATOM 868 C CA . GLU A 1 109 ? -24.055 -6.733 32.736 1.00 92.19 109 GLU A CA 1
ATOM 869 C C . GLU A 1 109 ? -23.140 -7.934 32.990 1.00 92.19 109 GLU A C 1
ATOM 871 O O . GLU A 1 109 ? -22.384 -7.926 33.957 1.00 92.19 109 GLU A O 1
ATOM 876 N N . ILE A 1 110 ? -23.118 -8.920 32.083 1.00 92.56 110 ILE A N 1
ATOM 877 C CA . ILE A 1 110 ? -22.250 -10.103 32.212 1.00 92.56 110 ILE A CA 1
ATOM 878 C C . ILE A 1 110 ? -20.773 -9.701 32.293 1.00 92.56 110 ILE A C 1
ATOM 880 O O . ILE A 1 110 ? -20.055 -10.149 33.189 1.00 92.56 110 ILE A O 1
ATOM 884 N N . VAL A 1 111 ? -20.303 -8.865 31.361 1.00 91.69 111 VAL A N 1
ATOM 885 C CA . VAL A 1 111 ? -18.907 -8.402 31.351 1.00 91.69 111 VAL A CA 1
ATOM 886 C C . VAL A 1 111 ? -18.624 -7.526 32.570 1.00 91.69 111 VAL A C 1
ATOM 888 O O . VAL A 1 111 ? -17.554 -7.646 33.165 1.00 91.69 111 VAL A O 1
ATOM 891 N N . GLY A 1 112 ? -19.579 -6.686 32.971 1.00 90.81 112 GLY A N 1
ATOM 892 C CA . GLY A 1 112 ? -19.491 -5.846 34.159 1.00 90.81 112 GLY A CA 1
ATOM 893 C C . GLY A 1 112 ? -19.296 -6.662 35.436 1.00 90.81 112 GLY A C 1
ATOM 894 O O . GLY A 1 112 ? -18.342 -6.429 36.180 1.00 90.81 112 GLY A O 1
ATOM 895 N N . SER A 1 113 ? -20.146 -7.664 35.658 1.00 90.19 113 SER A N 1
ATOM 896 C CA . SER A 1 113 ? -20.043 -8.582 36.794 1.00 90.19 113 SER A CA 1
ATOM 897 C C . SER A 1 113 ? -18.734 -9.364 36.770 1.00 90.19 113 SER A C 1
ATOM 899 O O . SER A 1 113 ? -18.031 -9.399 37.778 1.00 90.19 113 SER A O 1
ATOM 901 N N . PHE A 1 114 ? -18.364 -9.921 35.614 1.00 90.69 114 PHE A N 1
ATOM 902 C CA . PHE A 1 114 ? -17.111 -10.658 35.450 1.00 90.69 114 PHE A CA 1
ATOM 903 C C . PHE A 1 114 ? -15.889 -9.801 35.809 1.00 90.69 114 PHE A C 1
ATOM 905 O O . PHE A 1 114 ? -15.019 -10.228 36.564 1.00 90.69 114 PHE A O 1
ATOM 912 N N . MET A 1 115 ? -15.826 -8.569 35.304 1.00 88.62 115 MET A N 1
ATOM 913 C CA . MET A 1 115 ? -14.714 -7.656 35.575 1.00 88.62 115 MET A CA 1
ATOM 914 C C . MET A 1 115 ? -14.668 -7.225 37.040 1.00 88.62 115 MET A C 1
ATOM 916 O O . MET A 1 115 ? -13.583 -7.178 37.618 1.00 88.62 115 MET A O 1
ATOM 920 N N . ALA A 1 116 ? -15.817 -6.941 37.658 1.00 89.25 116 ALA A N 1
ATOM 921 C CA . ALA A 1 116 ? -15.883 -6.596 39.075 1.00 89.25 116 ALA A CA 1
ATOM 922 C C . ALA A 1 116 ? -15.381 -7.745 39.966 1.00 89.25 116 ALA A C 1
ATOM 924 O O . ALA A 1 116 ? -14.634 -7.498 40.913 1.00 89.25 116 ALA A O 1
ATOM 925 N N . GLU A 1 117 ? -15.741 -8.986 39.630 1.00 89.00 117 GLU A N 1
ATOM 926 C CA . GLU A 1 117 ? -15.302 -10.187 40.342 1.00 89.00 117 GLU A CA 1
ATOM 927 C C . GLU A 1 117 ? -13.796 -10.439 40.169 1.00 89.00 117 GLU A C 1
ATOM 929 O O . GLU A 1 117 ? -13.073 -10.580 41.156 1.00 89.00 117 GLU A O 1
ATOM 934 N N . VAL A 1 118 ? -13.299 -10.445 38.928 1.00 87.88 118 VAL A N 1
ATOM 935 C CA . VAL A 1 118 ? -11.898 -10.782 38.619 1.00 87.88 118 VAL A CA 1
ATOM 936 C C . VAL A 1 118 ? -10.927 -9.715 39.112 1.00 87.88 118 VAL A C 1
ATOM 938 O O . VAL A 1 118 ? -9.881 -10.037 39.673 1.00 87.88 118 VAL A O 1
ATOM 941 N N . LEU A 1 119 ? -11.252 -8.441 38.892 1.00 85.31 119 LEU A N 1
ATOM 942 C CA . LEU A 1 119 ? -10.370 -7.327 39.239 1.00 85.31 119 LEU A CA 1
ATOM 943 C C . LEU A 1 119 ? -10.593 -6.819 40.671 1.00 85.31 119 LEU A C 1
ATOM 945 O O . LEU A 1 119 ? -9.865 -5.928 41.107 1.00 85.31 119 LEU A O 1
ATOM 949 N N . GLN A 1 120 ? -11.579 -7.369 41.393 1.00 89.25 120 GLN A N 1
ATOM 950 C CA . GLN A 1 120 ? -11.949 -6.977 42.760 1.00 89.25 120 GLN A CA 1
ATOM 951 C C . GLN A 1 120 ? -12.120 -5.457 42.902 1.00 89.25 120 GLN A C 1
ATOM 953 O O . GLN A 1 120 ? -11.656 -4.829 43.859 1.00 89.25 120 GLN A O 1
ATOM 958 N N . LEU A 1 121 ? -12.747 -4.836 41.900 1.00 81.12 121 LEU A N 1
ATOM 959 C CA . LEU A 1 121 ? -12.845 -3.384 41.831 1.00 81.12 121 LEU A CA 1
ATOM 960 C C . LEU A 1 121 ? -13.841 -2.874 42.870 1.00 81.12 121 LEU A C 1
ATOM 962 O O . LEU A 1 121 ? -15.013 -3.236 42.871 1.00 81.12 121 LEU A O 1
ATOM 966 N N . SER A 1 122 ? -13.376 -1.963 43.723 1.00 76.31 122 SER A N 1
ATOM 967 C CA . SER A 1 122 ? -14.220 -1.232 44.675 1.00 76.31 122 SER A CA 1
ATOM 968 C C . SER A 1 122 ? -14.936 -0.030 44.050 1.00 76.31 122 SER A C 1
ATOM 970 O O . SER A 1 122 ? -15.838 0.539 44.662 1.00 76.31 122 SER A O 1
ATOM 972 N N . LYS A 1 123 ? -14.530 0.376 42.840 1.00 75.38 123 LYS A N 1
ATOM 973 C CA . LYS A 1 123 ? -15.101 1.502 42.092 1.00 75.38 123 LYS A CA 1
ATOM 974 C C . LYS A 1 123 ? -15.833 1.012 40.850 1.00 75.38 123 LYS A C 1
ATOM 976 O O . LYS A 1 123 ? -15.366 0.095 40.178 1.00 75.38 123 LYS A O 1
ATOM 981 N N . SER A 1 124 ? -16.941 1.678 40.531 1.00 76.81 124 SER A N 1
ATOM 982 C CA . SER A 1 124 ? -17.647 1.479 39.270 1.00 76.81 124 SER A CA 1
ATOM 983 C C . SER A 1 124 ? -16.776 1.923 38.093 1.00 76.81 124 SER A C 1
ATOM 985 O O . SER A 1 124 ? -16.025 2.897 38.182 1.00 76.81 124 SER A O 1
ATOM 987 N N . PHE A 1 125 ? -16.878 1.195 36.987 1.00 82.31 125 PHE A N 1
ATOM 988 C CA . PHE A 1 125 ? -16.251 1.534 35.716 1.00 82.31 125 PHE A CA 1
ATOM 989 C C . PHE A 1 125 ? -17.331 1.653 34.644 1.00 82.31 125 PHE A C 1
ATOM 991 O O . PHE A 1 125 ? -18.392 1.036 34.737 1.00 82.31 125 PHE A O 1
ATOM 998 N N . GLU A 1 126 ? -17.061 2.485 33.648 1.00 88.69 126 GLU A N 1
ATOM 999 C CA . GLU A 1 126 ? -17.969 2.737 32.537 1.00 88.69 126 GLU A CA 1
ATOM 1000 C C . GLU A 1 126 ? -17.609 1.819 31.370 1.00 88.69 126 GLU A C 1
ATOM 1002 O O . GLU A 1 126 ? -16.454 1.760 30.939 1.00 88.69 126 GLU A O 1
ATOM 1007 N N . ILE A 1 127 ? -18.601 1.091 30.867 1.00 91.56 127 ILE A N 1
ATOM 1008 C CA . ILE A 1 127 ? -18.462 0.251 29.682 1.00 91.56 127 ILE A CA 1
ATOM 1009 C C . ILE A 1 127 ? -19.069 1.021 28.513 1.00 91.56 127 ILE A C 1
ATOM 1011 O O . ILE A 1 127 ? -20.271 1.248 28.483 1.00 91.56 127 ILE A O 1
ATOM 1015 N N . ALA A 1 128 ? -18.236 1.433 27.555 1.00 92.12 128 ALA A N 1
ATOM 1016 C CA . ALA A 1 128 ? -18.703 2.225 26.416 1.00 92.12 128 ALA A CA 1
ATOM 1017 C C . ALA A 1 128 ? -19.525 1.399 25.409 1.00 92.12 128 ALA A C 1
ATOM 1019 O O . ALA A 1 128 ? -20.491 1.897 24.839 1.00 92.12 128 ALA A O 1
ATOM 1020 N N . ALA A 1 129 ? -19.105 0.159 25.146 1.00 92.19 129 ALA A N 1
ATOM 1021 C CA . ALA A 1 129 ? -19.817 -0.787 24.295 1.00 92.19 129 ALA A CA 1
ATOM 1022 C C . ALA A 1 129 ? -19.294 -2.209 24.523 1.00 92.19 129 ALA A C 1
ATOM 1024 O O . ALA A 1 129 ? -18.091 -2.413 24.708 1.00 92.19 129 ALA A O 1
ATOM 1025 N N . VAL A 1 130 ? -20.179 -3.200 24.413 1.00 92.94 130 VAL A N 1
ATOM 1026 C CA . VAL A 1 130 ? -19.808 -4.620 24.371 1.00 92.94 130 VAL A CA 1
ATOM 1027 C C . VAL A 1 130 ? -20.317 -5.231 23.080 1.00 92.94 130 VAL A C 1
ATOM 1029 O O . VAL A 1 130 ? -21.474 -5.070 22.701 1.00 92.94 130 VAL A O 1
ATOM 1032 N N . LYS A 1 131 ? -19.439 -5.958 22.391 1.00 90.38 131 LYS A N 1
ATOM 1033 C CA . LYS A 1 131 ? -19.792 -6.672 21.169 1.00 90.38 131 LYS A CA 1
ATOM 1034 C C . LYS A 1 131 ? -19.190 -8.072 21.188 1.00 90.38 131 LYS A C 1
ATOM 1036 O O . LYS A 1 131 ? -17.990 -8.202 21.434 1.00 90.38 131 LYS A O 1
ATOM 1041 N N . PRO A 1 132 ? -19.970 -9.116 20.867 1.00 88.62 132 PRO A N 1
ATOM 1042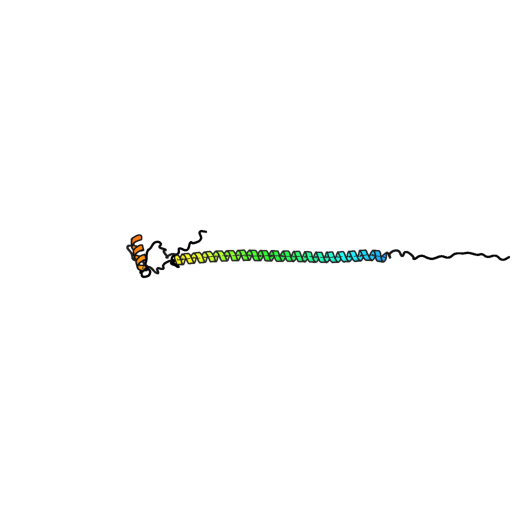 C CA . PRO A 1 132 ? -19.409 -10.441 20.686 1.00 88.62 132 PRO A CA 1
ATOM 1043 C C . PRO A 1 132 ? -18.514 -10.454 19.441 1.00 88.62 132 PRO A C 1
ATOM 1045 O O . PRO A 1 132 ? -18.939 -10.099 18.337 1.00 88.62 132 PRO A O 1
ATOM 1048 N N . LEU A 1 133 ? -17.263 -10.873 19.618 1.00 83.94 133 LEU A N 1
ATOM 1049 C CA . LEU A 1 133 ? -16.333 -11.096 18.518 1.00 83.94 133 LEU A CA 1
ATOM 1050 C C . LEU A 1 133 ? -16.556 -12.521 17.989 1.00 83.94 133 LEU A C 1
ATOM 1052 O O . LEU A 1 133 ? -16.255 -13.495 18.667 1.00 83.94 133 LEU A O 1
ATOM 1056 N N . ASN A 1 134 ? -17.115 -12.627 16.781 1.00 64.56 134 ASN A N 1
ATOM 1057 C CA . ASN A 1 134 ? -17.380 -13.863 16.031 1.00 64.56 134 ASN A CA 1
ATOM 1058 C C . ASN A 1 134 ? -18.312 -14.916 16.678 1.00 64.56 134 ASN A C 1
ATOM 1060 O O . ASN A 1 134 ? -17.889 -15.848 17.355 1.00 64.56 134 ASN A O 1
ATOM 1064 N N . ARG A 1 135 ? -19.577 -14.902 16.236 1.00 51.31 135 ARG A N 1
ATOM 1065 C CA . ARG A 1 135 ? -20.295 -16.119 15.819 1.00 51.31 135 ARG A CA 1
ATOM 1066 C C . ARG A 1 135 ? -20.753 -15.937 14.370 1.00 51.31 135 ARG A C 1
ATOM 1068 O O . ARG A 1 135 ? -21.883 -15.534 14.129 1.00 51.31 135 ARG A O 1
ATOM 1075 N N . ILE A 1 136 ? -19.894 -16.235 13.396 1.00 48.47 136 ILE A N 1
ATOM 1076 C CA . ILE A 1 136 ? -20.372 -16.534 12.039 1.00 48.47 136 ILE A CA 1
ATOM 1077 C C . ILE A 1 136 ? -20.549 -18.056 11.993 1.00 48.47 136 ILE A C 1
ATOM 1079 O O . ILE A 1 136 ? -19.580 -18.802 11.910 1.00 48.47 136 ILE A O 1
ATOM 1083 N N . ASN A 1 137 ? -21.790 -18.524 12.140 1.00 44.50 137 ASN A N 1
ATOM 1084 C CA . ASN A 1 137 ? -22.205 -19.920 11.930 1.00 44.50 137 ASN A CA 1
ATOM 1085 C C . ASN A 1 137 ? -21.459 -21.014 12.726 1.00 44.50 137 ASN A C 1
ATOM 1087 O O . ASN A 1 137 ? -21.201 -22.090 12.191 1.00 44.50 137 ASN A O 1
ATOM 1091 N N . GLY A 1 138 ? -21.129 -20.783 14.002 1.00 45.44 138 GLY A N 1
ATOM 1092 C CA . GLY A 1 138 ? -20.730 -21.865 14.921 1.00 45.44 138 GLY A CA 1
ATOM 1093 C C . GLY A 1 138 ? -19.466 -22.652 14.540 1.00 45.44 138 GLY A C 1
ATOM 1094 O O . GLY A 1 138 ? -19.237 -23.726 15.090 1.00 45.44 138 GLY A O 1
ATOM 1095 N N . LYS A 1 139 ? -18.640 -22.145 13.620 1.00 45.66 139 LYS A N 1
ATOM 1096 C CA . LYS A 1 139 ? -17.345 -22.735 13.273 1.00 45.66 139 LYS A CA 1
ATOM 1097 C C . LYS A 1 139 ? -16.256 -21.728 13.608 1.00 45.66 139 LYS A C 1
ATOM 1099 O O . LYS A 1 139 ? -16.287 -20.600 13.122 1.00 45.66 139 LYS A O 1
ATOM 1104 N N . TYR A 1 140 ? -15.309 -22.135 14.448 1.00 49.75 140 TYR A N 1
ATOM 1105 C CA . TYR A 1 140 ? -14.069 -21.394 14.638 1.00 49.75 140 TYR A CA 1
ATOM 1106 C C . TYR A 1 140 ? -13.413 -21.227 13.264 1.00 49.75 140 TYR A C 1
ATOM 1108 O O . TYR A 1 140 ? -13.170 -22.213 12.566 1.00 49.75 140 TYR A O 1
ATOM 1116 N N . LEU A 1 141 ? -13.179 -19.981 12.848 1.00 48.56 141 LEU A N 1
ATOM 1117 C CA . LEU A 1 141 ? -12.281 -19.709 11.735 1.00 48.56 141 LEU A CA 1
ATOM 1118 C C . LEU A 1 141 ? -10.908 -20.205 12.179 1.00 48.56 141 LEU A C 1
ATOM 1120 O O . LEU A 1 141 ? -10.299 -19.618 13.072 1.00 48.56 141 LEU A O 1
ATOM 1124 N N . ASN A 1 142 ? -10.453 -21.307 11.585 1.00 46.91 142 ASN A N 1
ATOM 1125 C CA . ASN A 1 142 ? -9.040 -21.644 11.580 1.00 46.91 142 ASN A CA 1
ATOM 1126 C C . ASN A 1 142 ? -8.338 -20.473 10.890 1.00 46.91 142 ASN A C 1
ATOM 1128 O O . ASN A 1 142 ? -8.377 -20.357 9.665 1.00 46.91 142 ASN A O 1
ATOM 1132 N N . LEU A 1 143 ? -7.788 -19.558 11.685 1.00 45.56 143 LEU A N 1
ATOM 1133 C CA . LEU A 1 143 ? -6.837 -18.582 11.183 1.00 45.56 143 LEU A CA 1
ATOM 1134 C C . LEU A 1 143 ? -5.653 -19.383 10.621 1.00 45.56 143 LEU A C 1
ATOM 1136 O O . LEU A 1 143 ? -5.194 -20.304 11.306 1.00 45.56 143 LEU A O 1
ATOM 1140 N N . PRO A 1 144 ? -5.192 -19.102 9.390 1.00 42.91 144 PRO A N 1
ATOM 1141 C CA . PRO A 1 144 ? -3.947 -19.668 8.898 1.00 42.91 144 PRO A CA 1
ATOM 1142 C C . PRO A 1 144 ? -2.846 -19.357 9.913 1.00 42.91 144 PRO A C 1
ATOM 1144 O O . PRO A 1 144 ? -2.691 -18.208 10.326 1.00 42.91 144 PRO A O 1
ATOM 1147 N N . GLN A 1 145 ? -2.151 -20.397 10.368 1.00 43.22 145 GLN A N 1
ATOM 1148 C CA . GLN A 1 145 ? -0.878 -20.214 11.045 1.00 43.22 145 GLN A CA 1
ATOM 1149 C C . GLN A 1 145 ? 0.155 -19.971 9.952 1.00 43.22 145 GLN A C 1
ATOM 1151 O O . GLN A 1 145 ? 0.573 -20.925 9.296 1.00 43.22 145 GLN A O 1
ATOM 1156 N N . ASP A 1 146 ? 0.480 -18.700 9.738 1.00 45.81 146 ASP A N 1
ATOM 1157 C CA . ASP A 1 146 ? 1.734 -18.297 9.105 1.00 45.81 146 ASP A CA 1
ATOM 1158 C C . ASP A 1 146 ? 2.822 -18.171 10.182 1.00 45.81 146 ASP A C 1
ATOM 1160 O O . ASP A 1 146 ? 2.519 -17.616 11.269 1.00 45.81 146 ASP A O 1
#

Secondary structure (DSSP, 8-state):
------------PPPP--PPPHHHHHHHHHHHHHHHHHHHHHHHHHHHHHHHHHHHHHHHHHHHHHHHHHHHHHHHHHHHHHHHHHHHHHTT-----S----TTS-HHHHHHHHHHHHHT-SS------------STT--------

Organism: Cimex lectularius (NCBI:txid79782)

Sequence (146 aa):
MQMTPKSSKHPRSSPGSSSPDFHSCVKAPKMSLTAASSDLNTLKKSIDRIFEEIKTLKNENMELRNEVARLTEVDRRRDRQVEALDNFCRRNNSIFYGISYKSDDNLEEIVGSFMAEVLQLSKSFEIAAVKPLNRINGKYLNLPQD

Radius of gyration: 51.84 Å; chains: 1; bounding box: 89×31×168 Å